Protein AF-A0A517QYK1-F1 (afdb_monomer_lite)

Secondary structure (DSSP, 8-state):
--------------------------PPP------S------------SSS--TTSPPTT-SS-HHHHHHHHT--S-S-----HHHHHHHHHHHHHTT-HHHHHHHHHHHHHT---HHHHHHHHHHHHHHT-HHHHHHHHHHHHHHHHTT--TTHHHHHHH--SHHHHHHHHHHHHHT-

Foldseek 3Di:
DDDDDDDDDDDDDDDDDDDDDPPPPPDDPPPPDPPDPPPPPVPPDPPPPPDDQQQDQFPQQPDDPQVLCVQLVVHRDPTDGLALVSLQVSLVSCVVVLVLRNSLRSLVSSCVVHQALLSLLSNLLSCVSVPNNVSSLVSLLSNLVCVVVVRHPNVVVCCVVDPDPSSVVSVVSNVVSND

Sequence (179 aa):
MNVSTLSRSMLFAGFTFALCAASALAQPPAYEAPSQPLAADTSAEPSYTGGINPFTPPDGMATPIDSLLCRTGQGAVKCFVFSPRNCFDLAAACYRRGLYQDAIALLDRALQYGPNAGYFYLRGMAEMQIGECDAAGESAQGVAQSLRAGNIGGLDRIGERFNGPVAIQMRALIELSAK

Structure (mmCIF, N/CA/C/O backbone):
data_AF-A0A517QYK1-F1
#
_entry.id   AF-A0A517QYK1-F1
#
loop_
_atom_site.group_PDB
_atom_site.id
_atom_site.type_symbol
_atom_site.label_atom_id
_atom_site.label_alt_id
_atom_site.label_comp_id
_atom_site.label_asym_id
_atom_site.label_entity_id
_atom_site.label_seq_id
_atom_site.pdbx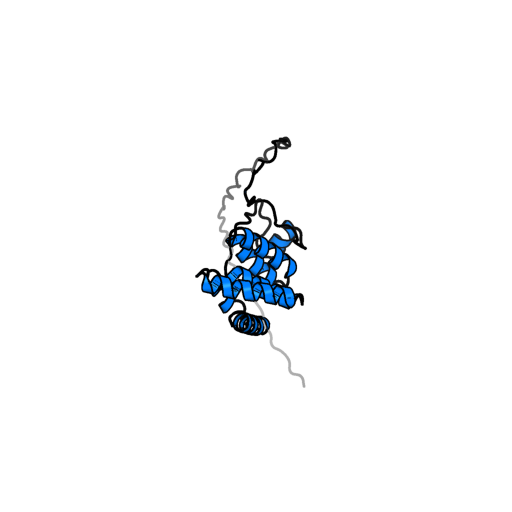_PDB_ins_code
_atom_site.Cartn_x
_atom_site.Cartn_y
_atom_site.Cartn_z
_atom_site.occupancy
_atom_site.B_iso_or_equiv
_atom_site.auth_seq_id
_atom_site.auth_comp_id
_atom_site.auth_asym_id
_atom_site.auth_atom_id
_atom_site.pdbx_PDB_model_num
ATOM 1 N N . MET A 1 1 ? -44.309 1.652 -59.532 1.00 43.00 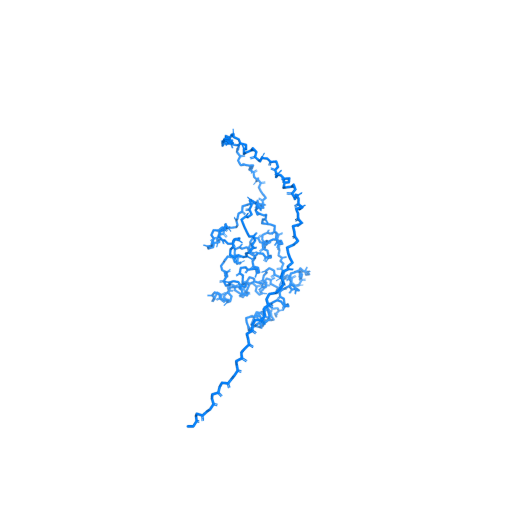1 MET A N 1
ATOM 2 C CA . MET A 1 1 ? -44.129 3.044 -60.004 1.00 43.00 1 MET A CA 1
ATOM 3 C C . MET A 1 1 ? -42.822 3.529 -59.379 1.00 43.00 1 MET A C 1
ATOM 5 O O . MET A 1 1 ? -42.835 3.814 -58.197 1.00 43.00 1 MET A O 1
ATOM 9 N N . ASN A 1 2 ? -41.623 3.342 -59.944 1.00 41.91 2 ASN A N 1
ATOM 10 C CA . ASN A 1 2 ? -41.081 3.743 -61.254 1.00 41.91 2 ASN A CA 1
ATOM 11 C C . ASN A 1 2 ? -41.315 5.223 -61.572 1.00 41.91 2 ASN A C 1
ATOM 13 O O . ASN A 1 2 ? -42.446 5.518 -61.934 1.00 41.91 2 ASN A O 1
ATOM 17 N N . VAL A 1 3 ? -40.278 6.069 -61.401 1.00 49.62 3 VAL A N 1
ATOM 18 C CA . VAL A 1 3 ? -39.617 6.997 -62.372 1.00 49.62 3 VAL A CA 1
ATOM 19 C C . VAL A 1 3 ? -38.316 7.486 -61.669 1.00 49.62 3 VAL A C 1
ATOM 21 O O . VAL A 1 3 ? -38.410 8.125 -60.630 1.00 49.62 3 VAL A O 1
ATOM 24 N N . SER A 1 4 ? -37.102 6.969 -61.889 1.00 48.69 4 SER A N 1
ATOM 25 C CA . SER A 1 4 ? -36.133 7.139 -62.991 1.00 48.69 4 SER A CA 1
ATOM 26 C C . SER A 1 4 ? -35.537 8.554 -63.19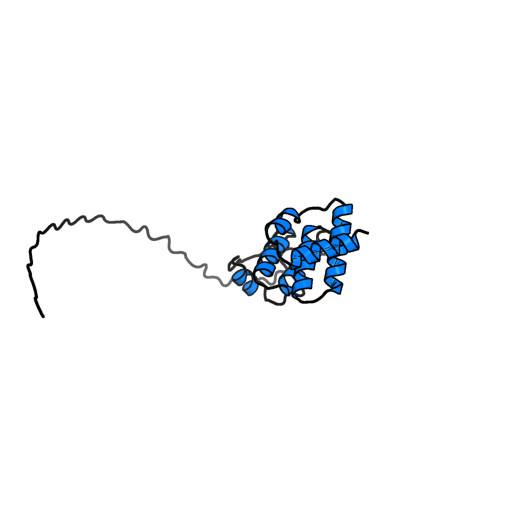4 1.00 48.69 4 SER A C 1
ATOM 28 O O . SER A 1 4 ? -36.225 9.465 -63.636 1.00 48.69 4 SER A O 1
ATOM 30 N N . THR A 1 5 ? -34.205 8.626 -62.998 1.00 54.34 5 THR A N 1
ATOM 31 C CA . THR A 1 5 ? -33.162 9.234 -63.871 1.00 54.34 5 THR A CA 1
ATOM 32 C C . THR A 1 5 ? -33.133 10.738 -64.178 1.00 54.34 5 THR A C 1
ATOM 34 O O . THR A 1 5 ? -34.040 11.242 -64.819 1.00 54.34 5 THR A O 1
ATOM 37 N N . LEU A 1 6 ? -31.977 11.378 -63.926 1.00 47.16 6 LEU A N 1
ATOM 38 C CA . LEU A 1 6 ? -31.127 12.119 -64.894 1.00 47.16 6 LEU A CA 1
ATOM 39 C C . LEU A 1 6 ? -29.856 12.593 -64.133 1.00 47.16 6 LEU A C 1
ATOM 41 O O . LEU A 1 6 ? -29.995 13.182 -63.072 1.00 47.16 6 LEU A O 1
ATOM 45 N N . SER A 1 7 ? -28.606 12.227 -64.443 1.00 41.28 7 SER A N 1
ATOM 46 C CA . SER A 1 7 ? -27.811 12.230 -65.689 1.00 41.28 7 SER A CA 1
ATOM 47 C C . SER A 1 7 ? -26.968 13.507 -65.881 1.00 41.28 7 SER A C 1
ATOM 49 O O . SER A 1 7 ? -27.488 14.614 -65.797 1.00 41.28 7 SER A O 1
ATOM 51 N N . ARG A 1 8 ? -25.701 13.261 -66.263 1.00 51.62 8 ARG A N 1
ATOM 52 C CA . ARG A 1 8 ? -24.629 14.116 -66.827 1.00 51.62 8 ARG A CA 1
ATOM 53 C C . ARG A 1 8 ? -23.619 14.730 -65.848 1.00 51.62 8 ARG A C 1
ATOM 55 O O . ARG A 1 8 ? -23.991 15.538 -65.017 1.00 51.62 8 ARG A O 1
ATOM 62 N N . SER A 1 9 ? -22.343 14.323 -65.802 1.00 44.53 9 SER A N 1
ATOM 63 C CA . SER A 1 9 ? -21.293 14.065 -66.825 1.00 44.53 9 SER A CA 1
ATOM 64 C C . SER A 1 9 ? -20.411 15.287 -67.099 1.00 44.53 9 SER A C 1
ATOM 66 O O . SER A 1 9 ? -20.891 16.241 -67.695 1.00 44.53 9 SER A O 1
ATOM 68 N N . MET A 1 10 ? -19.107 15.097 -66.827 1.00 45.38 10 MET A N 1
ATOM 69 C CA . MET A 1 10 ? -17.939 15.683 -67.518 1.00 45.38 10 MET A CA 1
ATOM 70 C C . MET A 1 10 ? -17.699 17.197 -67.283 1.00 45.38 10 MET A C 1
ATOM 72 O O . MET A 1 10 ? -18.638 17.951 -67.112 1.00 45.38 10 MET A O 1
ATOM 76 N N . LEU A 1 11 ? -16.486 17.757 -67.240 1.00 45.44 11 LEU A N 1
ATOM 77 C CA . LEU A 1 11 ? -15.220 17.408 -67.886 1.00 45.44 11 LEU A CA 1
ATOM 78 C C . LEU A 1 11 ? -14.053 18.175 -67.210 1.00 45.44 11 LEU A C 1
ATOM 80 O O . LEU A 1 11 ? -14.250 19.171 -66.522 1.00 45.44 11 LEU A O 1
ATOM 84 N N . PHE A 1 12 ? -12.850 17.665 -67.457 1.00 47.72 12 PHE A N 1
ATOM 85 C CA . PHE A 1 12 ? -11.512 18.067 -67.015 1.00 47.72 12 PHE A CA 1
ATOM 86 C C . PHE A 1 12 ? -11.098 19.539 -67.224 1.00 47.72 12 PHE A C 1
ATOM 88 O O . PHE A 1 12 ? -11.298 20.097 -68.297 1.00 47.72 12 PHE A O 1
ATOM 95 N N . ALA A 1 13 ? -10.302 20.052 -66.280 1.00 45.22 13 ALA A N 1
ATOM 96 C CA . ALA A 1 13 ? -9.088 20.850 -66.513 1.00 45.22 13 ALA A CA 1
ATOM 97 C C . ALA A 1 13 ? -8.210 20.661 -65.255 1.00 45.22 13 ALA A C 1
ATOM 99 O O . ALA A 1 13 ? -8.650 20.946 -64.151 1.00 45.22 13 ALA A O 1
ATOM 100 N N . GLY A 1 14 ? -7.042 20.022 -65.286 1.00 51.06 14 GLY A N 1
ATOM 101 C CA . GLY A 1 14 ? -5.925 20.364 -66.151 1.00 51.06 14 GLY A CA 1
ATOM 102 C C . GLY A 1 14 ? -5.087 21.442 -65.467 1.00 51.06 14 GLY A C 1
ATOM 103 O O . GLY A 1 14 ? -5.110 22.579 -65.911 1.00 51.06 14 GLY A O 1
ATOM 104 N N . PHE A 1 15 ? -4.382 21.109 -64.380 1.00 45.50 15 PHE A N 1
ATOM 105 C CA . PHE A 1 15 ? -3.311 21.964 -63.862 1.00 45.50 15 PHE A CA 1
ATOM 106 C C . PHE A 1 15 ? -2.192 21.109 -63.259 1.00 45.50 15 PHE A C 1
ATOM 108 O O . PHE A 1 15 ? -2.172 20.757 -62.083 1.00 45.50 15 PHE A O 1
ATOM 115 N N . THR A 1 16 ? -1.265 20.728 -64.131 1.00 51.19 16 THR A N 1
ATOM 116 C CA . THR A 1 16 ? 0.062 20.235 -63.780 1.00 51.19 16 THR A CA 1
ATOM 117 C C . THR A 1 16 ? 0.876 21.393 -63.211 1.00 51.19 16 THR A C 1
ATOM 119 O O . THR A 1 16 ? 1.284 22.279 -63.960 1.00 51.19 16 THR A O 1
ATOM 122 N N . PHE A 1 17 ? 1.143 21.375 -61.906 1.00 45.97 17 PHE A N 1
ATOM 123 C CA . PHE A 1 17 ? 2.221 22.162 -61.315 1.00 45.97 17 PHE A CA 1
ATOM 124 C C . PHE A 1 17 ? 3.266 21.202 -60.757 1.00 45.97 17 PHE A C 1
ATOM 126 O O . PHE A 1 17 ? 3.110 20.608 -59.692 1.00 45.97 17 PHE A O 1
ATOM 133 N N . ALA A 1 18 ? 4.326 21.025 -61.539 1.00 52.50 18 ALA A N 1
ATOM 134 C CA . ALA A 1 18 ? 5.580 20.490 -61.060 1.00 52.50 18 ALA A CA 1
ATOM 135 C C . ALA A 1 18 ? 6.186 21.525 -60.104 1.00 52.50 18 ALA A C 1
ATOM 137 O O . ALA A 1 18 ? 6.665 22.568 -60.543 1.00 52.50 18 ALA A O 1
ATOM 138 N N . LEU A 1 19 ? 6.167 21.237 -58.804 1.00 49.06 19 LEU A N 1
ATOM 139 C CA . LEU A 1 19 ? 7.040 21.907 -57.850 1.00 49.06 19 LEU A CA 1
ATOM 140 C C . LEU A 1 19 ? 7.981 20.864 -57.258 1.00 49.06 19 LEU A C 1
ATOM 142 O O . LEU A 1 19 ? 7.674 20.145 -56.311 1.00 49.06 19 LEU A O 1
ATOM 146 N N . CYS A 1 20 ? 9.131 20.769 -57.914 1.00 44.78 20 CYS A N 1
ATOM 147 C CA . CYS A 1 20 ? 10.311 20.082 -57.441 1.00 44.78 20 CYS A CA 1
ATOM 148 C C . CYS A 1 20 ? 10.884 20.909 -56.280 1.00 44.78 20 CYS A C 1
ATOM 150 O O . CYS A 1 20 ? 11.518 21.938 -56.502 1.00 44.78 20 CYS A O 1
ATOM 152 N N . ALA A 1 21 ? 10.618 20.491 -55.045 1.00 44.38 21 ALA A N 1
ATOM 153 C CA . ALA A 1 21 ? 11.339 20.962 -53.871 1.00 44.38 21 ALA A CA 1
ATOM 154 C C . ALA A 1 21 ? 12.097 19.765 -53.300 1.00 44.38 21 ALA A C 1
ATOM 156 O O . ALA A 1 21 ? 11.527 18.883 -52.660 1.00 44.38 21 ALA A O 1
ATOM 157 N N . ALA A 1 22 ? 13.391 19.721 -53.609 1.00 48.41 22 ALA A N 1
ATOM 158 C CA . ALA A 1 22 ? 14.343 18.787 -53.042 1.00 48.41 22 ALA A CA 1
ATOM 159 C C . ALA A 1 22 ? 14.445 19.032 -51.529 1.00 48.41 22 ALA A C 1
ATOM 161 O O . ALA A 1 22 ? 15.227 19.859 -51.065 1.00 48.41 22 ALA A O 1
ATOM 162 N N . SER A 1 23 ? 13.640 18.315 -50.747 1.00 47.97 23 SER A N 1
ATOM 163 C CA . SER A 1 23 ? 13.901 18.144 -49.324 1.00 47.97 23 SER A CA 1
ATOM 164 C C . SER A 1 23 ? 15.115 17.235 -49.193 1.00 47.97 23 SER A C 1
ATOM 166 O O . SER A 1 23 ? 15.016 16.014 -49.302 1.00 47.97 23 SER A O 1
ATOM 168 N N . ALA A 1 24 ? 16.278 17.855 -49.004 1.00 46.84 24 ALA A N 1
ATOM 169 C CA . ALA A 1 24 ? 17.467 17.187 -48.513 1.00 46.84 24 ALA A CA 1
ATOM 170 C C . ALA A 1 24 ? 17.118 16.528 -47.170 1.00 46.84 24 ALA A C 1
ATOM 172 O O . ALA A 1 24 ? 17.082 17.180 -46.127 1.00 46.84 24 ALA A O 1
ATOM 173 N N . LEU A 1 25 ? 16.802 15.233 -47.215 1.00 43.00 25 LEU A N 1
ATOM 174 C CA . LEU A 1 25 ? 16.818 14.364 -46.052 1.00 43.00 25 LEU A CA 1
ATOM 175 C C . LEU A 1 25 ? 18.258 14.368 -45.544 1.00 43.00 25 LEU A C 1
ATOM 177 O O . LEU A 1 25 ? 19.110 13.642 -46.053 1.00 43.00 25 LEU A O 1
ATOM 181 N N . ALA A 1 26 ? 18.533 15.236 -44.572 1.00 49.75 26 ALA A N 1
ATOM 182 C CA . ALA A 1 26 ? 19.685 15.087 -43.710 1.00 49.75 26 ALA A CA 1
ATOM 183 C C . ALA A 1 26 ? 19.547 13.705 -43.067 1.00 49.75 26 ALA A C 1
ATOM 185 O O . ALA A 1 26 ? 18.709 13.492 -42.189 1.00 49.75 26 ALA A O 1
ATOM 186 N N . GLN A 1 27 ? 20.299 12.742 -43.596 1.00 54.94 27 GLN A N 1
ATOM 187 C CA . GLN A 1 27 ? 20.433 11.434 -42.985 1.00 54.94 27 GLN A CA 1
ATOM 188 C C . GLN A 1 27 ? 20.896 11.673 -41.542 1.00 54.94 27 GLN A C 1
ATOM 190 O O . GLN A 1 27 ? 21.871 12.408 -41.346 1.00 54.94 27 GLN A O 1
ATOM 195 N N . PRO A 1 28 ? 20.210 11.124 -40.523 1.00 61.28 28 PRO A N 1
ATOM 196 C CA . PRO A 1 28 ? 20.775 11.130 -39.185 1.00 61.28 28 PRO A CA 1
ATOM 197 C C . PRO A 1 28 ? 22.143 10.436 -39.265 1.00 61.28 28 PRO A C 1
ATOM 199 O O . PRO A 1 28 ? 22.283 9.482 -40.041 1.00 61.28 28 PRO A O 1
ATOM 202 N N . PRO A 1 29 ? 23.162 10.916 -38.529 1.00 56.31 29 PRO A N 1
ATOM 203 C CA . PRO A 1 29 ? 24.469 10.280 -38.545 1.00 56.31 29 PRO A CA 1
ATOM 204 C C . PRO A 1 29 ? 24.283 8.794 -38.252 1.00 56.31 29 PRO A C 1
ATOM 206 O O . PRO A 1 29 ? 23.536 8.429 -37.339 1.00 56.31 29 PRO A O 1
ATOM 209 N N . ALA A 1 30 ? 24.913 7.951 -39.071 1.00 46.16 30 ALA A N 1
ATOM 210 C CA . ALA A 1 30 ? 24.939 6.517 -38.860 1.00 46.16 30 ALA A CA 1
ATOM 211 C C . ALA A 1 30 ? 25.368 6.266 -37.410 1.00 46.16 30 ALA A C 1
ATOM 213 O O . ALA A 1 30 ? 26.488 6.593 -37.022 1.00 46.16 30 ALA A O 1
ATOM 214 N N . TYR A 1 31 ? 24.447 5.757 -36.593 1.00 55.72 31 TYR A N 1
ATOM 215 C CA . TYR A 1 31 ? 24.779 5.289 -35.261 1.00 55.72 31 TYR A CA 1
ATOM 216 C C . TYR A 1 31 ? 25.638 4.041 -35.454 1.00 55.72 31 TYR A C 1
ATOM 218 O O . TYR A 1 31 ? 25.121 2.953 -35.712 1.00 55.72 31 TYR A O 1
ATOM 226 N N . GLU A 1 32 ? 26.957 4.219 -35.407 1.00 46.75 32 GLU A N 1
ATOM 227 C CA . GLU A 1 32 ? 27.894 3.126 -35.192 1.00 46.75 32 GLU A CA 1
ATOM 228 C C . GLU A 1 32 ? 27.513 2.492 -33.856 1.00 46.75 32 GLU A C 1
ATOM 230 O O . GLU A 1 32 ? 27.735 3.053 -32.781 1.00 46.75 32 GLU A O 1
ATOM 235 N N . ALA A 1 33 ? 26.850 1.338 -33.932 1.00 58.12 33 ALA A N 1
ATOM 236 C CA . ALA A 1 33 ? 26.634 0.501 -32.771 1.00 58.12 33 ALA A CA 1
ATOM 237 C C . ALA A 1 33 ? 28.014 0.228 -32.155 1.00 58.12 33 ALA A C 1
ATOM 239 O O . ALA A 1 33 ? 28.894 -0.233 -32.886 1.00 58.12 33 ALA A O 1
ATOM 240 N N . PRO A 1 34 ? 28.240 0.506 -30.858 1.00 51.25 34 PRO A N 1
ATOM 241 C CA . PRO A 1 34 ? 29.507 0.179 -30.228 1.00 51.25 34 PRO A CA 1
ATOM 242 C C . PRO A 1 34 ? 29.713 -1.333 -30.330 1.00 51.25 34 PRO A C 1
ATOM 244 O O . PRO A 1 34 ? 29.086 -2.127 -29.630 1.00 51.25 34 PRO A O 1
ATOM 247 N N . SER A 1 35 ? 30.577 -1.732 -31.257 1.00 59.50 35 SER A N 1
ATOM 248 C CA . SER A 1 35 ? 30.985 -3.105 -31.491 1.00 59.50 35 SER A CA 1
ATOM 249 C C . SER A 1 35 ? 32.006 -3.498 -30.436 1.00 59.50 35 SER A C 1
ATOM 251 O O . SER A 1 35 ? 33.182 -3.663 -30.743 1.00 59.50 35 SER A O 1
ATOM 253 N N . GLN A 1 36 ? 31.555 -3.623 -29.190 1.00 55.59 36 GLN A N 1
ATOM 254 C CA . GLN A 1 36 ? 32.216 -4.424 -28.168 1.00 55.59 36 GLN A CA 1
ATOM 255 C C . GLN A 1 36 ? 31.138 -5.060 -27.284 1.00 55.59 36 GLN A C 1
ATOM 257 O O . GLN A 1 36 ? 30.304 -4.330 -26.742 1.00 55.59 36 GLN A O 1
ATOM 262 N N . PRO A 1 37 ? 31.120 -6.395 -27.099 1.00 48.41 37 PRO A N 1
ATOM 263 C CA . PRO A 1 37 ? 30.471 -6.942 -25.922 1.00 48.41 37 PRO A CA 1
ATOM 264 C C . PRO A 1 37 ? 31.209 -6.330 -24.734 1.00 48.41 37 PRO A C 1
ATOM 266 O O . PRO A 1 37 ? 32.403 -6.578 -24.557 1.00 48.41 37 PRO A O 1
ATOM 269 N N . LEU A 1 38 ? 30.527 -5.462 -23.981 1.00 47.50 38 LEU A N 1
ATOM 270 C CA . LEU A 1 38 ? 31.038 -4.976 -22.710 1.00 47.50 38 LEU A CA 1
ATOM 271 C C . LEU A 1 38 ? 31.346 -6.239 -21.912 1.00 47.50 38 LEU A C 1
ATOM 273 O O . LEU A 1 38 ? 30.430 -7.008 -21.607 1.00 47.50 38 LEU A O 1
ATOM 277 N N . ALA A 1 39 ? 32.636 -6.508 -21.703 1.00 45.16 39 ALA A N 1
ATOM 278 C CA . ALA A 1 39 ? 33.075 -7.590 -20.848 1.00 45.16 39 ALA A CA 1
ATOM 279 C C . ALA A 1 39 ? 32.224 -7.498 -19.583 1.00 45.16 39 ALA A C 1
ATOM 281 O O . ALA A 1 39 ? 32.068 -6.402 -19.040 1.00 45.16 39 ALA A O 1
ATOM 282 N N . ALA A 1 40 ? 31.590 -8.610 -19.207 1.00 49.81 40 ALA A N 1
ATOM 283 C CA . ALA A 1 40 ? 30.862 -8.725 -17.959 1.00 49.81 40 ALA A CA 1
ATOM 284 C C . ALA A 1 40 ? 31.887 -8.523 -16.845 1.00 49.81 40 ALA A C 1
ATOM 286 O O . ALA A 1 40 ? 32.494 -9.475 -16.354 1.00 49.81 40 ALA A O 1
ATOM 287 N N . ASP A 1 41 ? 32.155 -7.257 -16.545 1.00 38.84 41 ASP A N 1
ATOM 288 C CA . ASP A 1 41 ? 33.041 -6.854 -15.489 1.00 38.84 41 ASP A CA 1
ATOM 289 C C . ASP A 1 41 ? 32.335 -7.340 -14.240 1.00 38.84 41 ASP A C 1
ATOM 291 O O . ASP A 1 41 ? 31.294 -6.816 -13.834 1.00 38.84 41 ASP A O 1
ATOM 295 N N . THR A 1 42 ? 32.862 -8.434 -13.698 1.00 54.94 42 THR A N 1
ATOM 296 C CA . THR A 1 42 ? 32.436 -9.068 -12.453 1.00 54.94 42 THR A CA 1
ATOM 297 C C . THR A 1 42 ? 32.894 -8.170 -11.300 1.00 54.94 42 THR A C 1
ATOM 299 O O . THR A 1 42 ? 33.554 -8.594 -10.356 1.00 54.94 42 THR A O 1
ATOM 302 N N . SER A 1 43 ? 32.611 -6.876 -11.439 1.00 45.88 43 SER A N 1
ATOM 303 C CA . SER A 1 43 ? 32.795 -5.853 -10.441 1.00 45.88 43 SER A CA 1
ATOM 304 C C . SER A 1 43 ? 31.774 -6.166 -9.366 1.00 45.88 43 SER A C 1
ATOM 306 O O . SER A 1 43 ? 30.567 -6.165 -9.603 1.00 45.88 43 SER A O 1
ATOM 308 N N . ALA A 1 44 ? 32.295 -6.585 -8.217 1.00 51.53 44 ALA A N 1
ATOM 309 C CA . ALA A 1 44 ? 31.520 -6.878 -7.031 1.00 51.53 44 ALA A CA 1
ATOM 310 C C . ALA A 1 44 ? 30.429 -5.814 -6.859 1.00 51.53 44 ALA A C 1
ATOM 312 O O . ALA A 1 44 ? 30.743 -4.624 -6.776 1.00 51.53 44 ALA A O 1
ATOM 313 N N . GLU A 1 45 ? 29.169 -6.261 -6.838 1.00 48.44 45 GLU A N 1
ATOM 314 C CA . GLU A 1 45 ? 28.022 -5.444 -6.443 1.00 48.44 45 GLU A CA 1
ATOM 315 C C . GLU A 1 45 ? 28.448 -4.600 -5.233 1.00 48.44 45 GLU A C 1
ATOM 317 O O . GLU A 1 45 ? 28.942 -5.176 -4.253 1.00 48.44 45 GLU A O 1
ATOM 322 N N . PRO A 1 46 ? 28.343 -3.258 -5.283 1.00 46.97 46 PRO A N 1
ATOM 323 C CA . PRO A 1 46 ? 28.721 -2.428 -4.153 1.00 46.97 46 PRO A CA 1
ATOM 324 C C . PRO A 1 46 ? 27.924 -2.908 -2.943 1.00 46.97 46 PRO A C 1
ATOM 326 O O . PRO A 1 46 ? 26.697 -2.808 -2.905 1.00 46.97 46 PRO A O 1
ATOM 329 N N . SER A 1 47 ? 28.619 -3.487 -1.964 1.00 46.56 47 SER A N 1
ATOM 330 C CA . SER A 1 47 ? 27.982 -3.998 -0.761 1.00 46.56 47 SER A CA 1
ATOM 331 C C . SER A 1 47 ? 27.465 -2.804 0.036 1.00 46.56 47 SER A C 1
ATOM 333 O O . SER A 1 47 ? 28.217 -2.155 0.763 1.00 46.56 47 SER A O 1
ATOM 335 N N . TYR A 1 48 ? 26.182 -2.487 -0.126 1.00 51.94 48 TYR A N 1
ATOM 336 C CA . TYR A 1 48 ? 25.479 -1.521 0.707 1.00 51.94 48 TYR A CA 1
ATOM 337 C C . TYR A 1 48 ? 25.359 -2.107 2.116 1.00 51.94 48 TYR A C 1
ATOM 339 O O . TYR A 1 48 ? 24.400 -2.796 2.456 1.00 51.94 48 TYR A O 1
ATOM 347 N N . THR A 1 49 ? 26.368 -1.871 2.948 1.00 41.62 49 THR A N 1
ATOM 348 C CA . THR A 1 49 ? 26.368 -2.269 4.353 1.00 41.62 49 THR A CA 1
ATOM 349 C C . THR A 1 49 ? 25.441 -1.341 5.141 1.00 41.62 49 THR A C 1
ATOM 351 O O . THR A 1 49 ? 25.823 -0.265 5.586 1.00 41.62 49 THR A O 1
ATOM 354 N N . GLY A 1 50 ? 24.182 -1.765 5.290 1.00 58.12 50 GLY A N 1
ATOM 355 C CA . GLY A 1 50 ? 23.230 -1.211 6.263 1.00 58.12 50 GLY A CA 1
ATOM 356 C C . GLY A 1 50 ? 22.189 -0.219 5.734 1.00 58.12 50 GLY A C 1
ATOM 357 O O . GLY A 1 50 ? 21.440 0.334 6.533 1.00 58.12 50 GLY A O 1
ATOM 358 N N . GLY A 1 51 ? 22.111 0.005 4.418 1.00 73.38 51 GLY A N 1
ATOM 359 C CA . GLY A 1 51 ? 21.152 0.925 3.796 1.00 73.38 51 GLY A CA 1
ATOM 360 C C . GLY A 1 51 ? 20.179 0.233 2.842 1.00 73.38 51 GLY A C 1
ATOM 361 O O . GLY A 1 51 ? 20.527 -0.730 2.163 1.00 73.38 51 GLY A O 1
ATOM 362 N N . ILE A 1 52 ? 18.959 0.762 2.758 1.00 82.38 52 ILE A N 1
ATOM 363 C CA . ILE A 1 52 ? 17.960 0.371 1.766 1.00 82.38 52 ILE A CA 1
ATOM 364 C C . ILE A 1 52 ? 18.510 0.638 0.348 1.00 82.38 52 ILE A C 1
ATOM 366 O O . ILE A 1 52 ? 18.642 1.800 -0.038 1.00 82.38 52 ILE A O 1
ATOM 370 N N . ASN A 1 53 ? 18.813 -0.406 -0.438 1.00 88.31 53 ASN A N 1
ATOM 371 C CA . ASN A 1 53 ? 19.283 -0.231 -1.820 1.00 88.31 53 ASN A CA 1
ATOM 372 C C . ASN A 1 53 ? 18.132 0.290 -2.714 1.00 88.31 53 ASN A C 1
ATOM 374 O O . ASN A 1 53 ? 17.116 -0.389 -2.881 1.00 88.31 53 ASN A O 1
ATOM 378 N N . PRO A 1 54 ? 18.248 1.491 -3.302 1.00 87.88 54 PRO A N 1
ATOM 379 C CA . PRO A 1 54 ? 17.156 2.094 -4.058 1.00 87.88 54 PRO A CA 1
ATOM 380 C C . PRO A 1 54 ? 16.968 1.481 -5.452 1.00 87.88 54 PRO A C 1
ATOM 382 O O . PRO A 1 54 ? 16.011 1.840 -6.125 1.00 87.88 54 PRO A O 1
ATOM 385 N N . PHE A 1 55 ? 17.844 0.588 -5.913 1.00 90.56 55 PHE A N 1
ATOM 386 C CA . PHE A 1 55 ? 17.736 -0.050 -7.231 1.00 90.56 55 PHE A CA 1
ATOM 387 C C . PHE A 1 55 ? 17.264 -1.502 -7.159 1.00 90.56 55 PHE A C 1
ATOM 389 O O . PHE A 1 55 ? 16.865 -2.067 -8.175 1.00 90.56 55 PHE A O 1
ATOM 396 N N . THR A 1 56 ? 17.268 -2.105 -5.968 1.00 90.12 56 THR A N 1
ATOM 397 C CA . THR A 1 56 ? 16.736 -3.454 -5.776 1.00 90.12 56 THR A CA 1
ATOM 398 C C . THR A 1 56 ? 15.215 -3.393 -5.683 1.00 90.12 56 THR A C 1
ATOM 400 O O . THR A 1 56 ? 14.702 -2.657 -4.826 1.00 90.12 56 THR A O 1
ATOM 403 N N . PRO A 1 57 ? 14.489 -4.159 -6.515 1.00 90.81 57 PRO A N 1
ATOM 404 C CA . PRO A 1 57 ? 13.050 -4.285 -6.381 1.00 90.81 57 PRO A CA 1
ATOM 405 C C . PRO A 1 57 ? 12.669 -4.829 -5.003 1.00 90.81 57 PRO A C 1
ATOM 407 O O . PRO A 1 57 ? 13.441 -5.590 -4.418 1.00 90.81 57 PRO A O 1
ATOM 410 N N . PRO A 1 58 ? 11.512 -4.426 -4.461 1.00 91.19 58 PRO A N 1
ATOM 411 C CA . PRO A 1 58 ? 11.071 -4.928 -3.174 1.00 91.19 58 PRO A CA 1
ATOM 412 C C . PRO A 1 58 ? 10.687 -6.404 -3.249 1.00 91.19 58 PRO A C 1
ATOM 414 O O . PRO A 1 58 ? 10.184 -6.883 -4.269 1.00 91.19 58 PRO A O 1
ATOM 417 N N . ASP A 1 59 ? 10.902 -7.102 -2.140 1.00 89.25 59 ASP A N 1
ATOM 418 C CA . ASP A 1 59 ? 10.481 -8.488 -1.979 1.00 89.25 59 ASP A CA 1
ATOM 419 C C . ASP A 1 59 ? 8.948 -8.597 -1.956 1.00 89.25 59 ASP A C 1
ATOM 421 O O . ASP A 1 59 ? 8.238 -7.633 -1.667 1.00 89.25 59 ASP A O 1
ATOM 425 N N . GLY A 1 60 ? 8.421 -9.786 -2.259 1.00 89.31 60 GLY A N 1
ATOM 426 C CA . GLY A 1 60 ? 6.980 -10.059 -2.180 1.00 89.31 60 GLY A CA 1
ATOM 427 C C . GLY A 1 60 ? 6.143 -9.520 -3.346 1.00 89.31 60 GLY A C 1
ATOM 428 O O . GLY A 1 60 ? 4.921 -9.647 -3.317 1.00 89.31 60 GLY A O 1
ATOM 429 N N . MET A 1 61 ? 6.763 -8.957 -4.388 1.00 92.19 61 MET A N 1
ATOM 430 C CA . MET A 1 61 ? 6.049 -8.645 -5.630 1.00 92.19 61 MET A CA 1
ATOM 431 C C . MET A 1 61 ? 5.577 -9.926 -6.329 1.00 92.19 61 MET A C 1
ATOM 433 O O . MET A 1 61 ? 6.330 -10.889 -6.474 1.00 92.19 61 MET A O 1
ATOM 437 N N . ALA A 1 62 ? 4.335 -9.910 -6.808 1.00 93.81 62 ALA A N 1
ATOM 438 C CA . ALA A 1 62 ? 3.735 -10.996 -7.575 1.00 93.81 62 ALA A CA 1
ATOM 439 C C . ALA A 1 62 ? 4.156 -10.945 -9.053 1.00 93.81 62 ALA A C 1
ATOM 441 O O . ALA A 1 62 ? 4.308 -11.982 -9.701 1.00 93.81 62 ALA A O 1
ATOM 4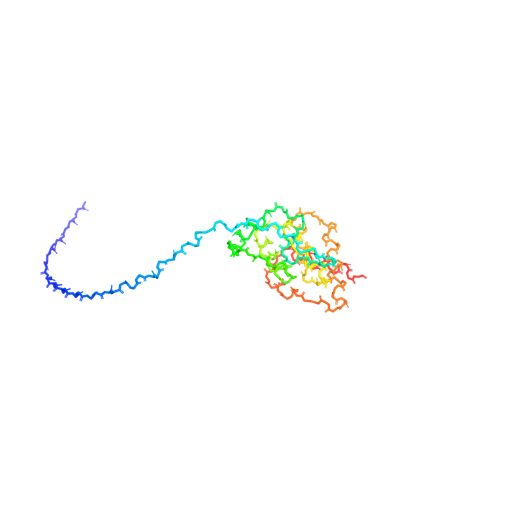42 N N . THR A 1 63 ? 4.352 -9.740 -9.594 1.00 92.81 63 THR A N 1
ATOM 443 C CA . THR A 1 63 ? 4.768 -9.526 -10.984 1.00 92.81 63 THR A CA 1
ATOM 444 C C . THR A 1 63 ? 6.255 -9.143 -11.054 1.00 92.81 63 THR A C 1
ATOM 446 O O . THR A 1 63 ? 6.686 -8.255 -10.316 1.00 92.81 63 THR A O 1
ATOM 449 N N . PRO A 1 64 ? 7.048 -9.710 -11.987 1.00 92.56 64 PRO A N 1
ATOM 450 C CA . PRO A 1 64 ? 8.399 -9.222 -12.262 1.00 92.56 64 PRO A CA 1
ATOM 451 C C . PRO A 1 64 ? 8.400 -7.734 -12.627 1.00 92.56 64 PRO A C 1
ATOM 453 O O . PRO A 1 64 ? 7.522 -7.269 -13.364 1.00 92.56 64 PRO A O 1
ATOM 456 N N . ILE A 1 65 ? 9.409 -6.995 -12.156 1.00 91.06 65 ILE A N 1
ATOM 457 C CA . ILE A 1 65 ? 9.438 -5.531 -12.271 1.00 91.06 65 ILE A CA 1
ATOM 458 C C . ILE A 1 65 ? 9.298 -5.039 -13.717 1.00 91.06 65 ILE A C 1
ATOM 460 O O . ILE A 1 65 ? 8.503 -4.138 -13.974 1.00 91.06 65 ILE A O 1
ATOM 464 N N . ASP A 1 66 ? 9.973 -5.674 -14.675 1.00 90.12 66 ASP A N 1
ATOM 465 C CA . ASP A 1 66 ? 9.934 -5.264 -16.085 1.00 90.12 66 ASP A CA 1
ATOM 466 C C . ASP A 1 66 ? 8.511 -5.324 -16.652 1.00 90.12 66 ASP A C 1
ATOM 468 O O . ASP A 1 66 ? 8.038 -4.408 -17.332 1.00 90.12 66 ASP A O 1
ATOM 472 N N . SER A 1 67 ? 7.783 -6.389 -16.305 1.00 91.19 67 SER A N 1
ATOM 473 C CA . SER A 1 67 ? 6.390 -6.576 -16.709 1.00 91.19 67 SER A CA 1
ATOM 474 C C . SER A 1 67 ? 5.473 -5.573 -16.013 1.00 91.19 67 SER A C 1
ATOM 476 O O . SER A 1 67 ? 4.568 -5.017 -16.639 1.00 91.19 67 SER A O 1
ATOM 478 N N . LEU A 1 68 ? 5.711 -5.302 -14.731 1.00 92.31 68 LEU A N 1
ATOM 479 C C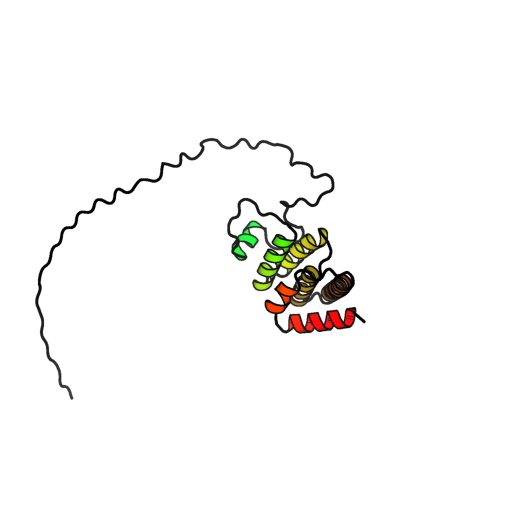A . LEU A 1 68 ? 4.940 -4.337 -13.954 1.00 92.31 68 LEU A CA 1
ATOM 480 C C . LEU A 1 68 ? 5.094 -2.913 -14.513 1.00 92.31 68 LEU A C 1
ATOM 482 O O . LEU A 1 68 ? 4.091 -2.220 -14.717 1.00 92.31 68 LEU A O 1
ATOM 486 N N . LEU A 1 69 ? 6.318 -2.483 -14.826 1.00 92.12 69 LEU A N 1
ATOM 487 C CA . LEU A 1 69 ? 6.590 -1.160 -15.402 1.00 92.12 69 LEU A CA 1
ATOM 488 C C . LEU A 1 69 ? 5.940 -0.996 -16.783 1.00 92.12 69 LEU A C 1
ATOM 490 O O . LEU A 1 69 ? 5.330 0.039 -17.068 1.00 92.12 69 LEU A O 1
ATOM 494 N N . CYS A 1 70 ? 5.958 -2.046 -17.609 1.00 89.62 70 CYS A N 1
ATOM 495 C CA . CYS A 1 70 ? 5.229 -2.053 -18.877 1.00 89.62 70 CYS A CA 1
ATOM 496 C C . CYS A 1 70 ? 3.712 -1.896 -18.663 1.00 89.62 70 CYS A C 1
ATOM 498 O O . CYS A 1 70 ? 3.077 -1.044 -19.286 1.00 89.62 70 CYS A O 1
ATOM 500 N N . ARG A 1 71 ? 3.120 -2.669 -17.742 1.00 88.75 71 ARG A N 1
ATOM 501 C CA . ARG A 1 71 ? 1.666 -2.663 -17.473 1.00 88.75 71 ARG A CA 1
ATOM 502 C C . ARG A 1 71 ? 1.163 -1.357 -16.860 1.00 88.75 71 ARG A C 1
ATOM 504 O O . ARG A 1 71 ? 0.026 -0.951 -17.111 1.00 88.75 71 ARG A O 1
ATOM 511 N N . THR A 1 72 ? 1.992 -0.703 -16.054 1.00 89.50 72 THR A N 1
ATOM 512 C CA . THR A 1 72 ? 1.671 0.582 -15.411 1.00 89.50 72 THR A CA 1
ATOM 513 C C . THR A 1 72 ? 1.905 1.786 -16.327 1.00 89.50 72 THR A C 1
ATOM 515 O O . THR A 1 72 ? 1.471 2.887 -15.990 1.00 89.50 72 THR A O 1
ATOM 518 N N . GLY A 1 73 ? 2.497 1.580 -17.511 1.00 86.75 73 GLY A N 1
ATOM 519 C CA . GLY A 1 73 ? 2.744 2.622 -18.512 1.00 86.75 73 GLY A CA 1
ATOM 520 C C . GLY A 1 73 ? 4.031 3.420 -18.287 1.00 86.75 73 GLY A C 1
ATOM 521 O O . GLY A 1 73 ? 4.196 4.470 -18.898 1.00 86.75 73 GLY A O 1
ATOM 522 N N . GLN A 1 74 ? 4.932 2.938 -17.426 1.00 83.69 74 GLN A N 1
ATOM 523 C CA . GLN A 1 74 ? 6.259 3.530 -17.200 1.00 83.69 74 GLN A CA 1
ATOM 524 C C . GLN A 1 74 ? 7.238 3.199 -18.347 1.00 83.69 74 GLN A C 1
ATOM 526 O O . GLN A 1 74 ? 8.216 3.913 -18.548 1.00 83.69 74 GLN A O 1
ATOM 531 N N . GLY A 1 75 ? 6.947 2.157 -19.138 1.00 76.06 75 GLY A N 1
ATOM 532 C CA . GLY A 1 75 ? 7.762 1.724 -20.279 1.00 76.06 75 GLY A CA 1
ATOM 533 C C . GLY A 1 75 ? 8.965 0.863 -19.877 1.00 76.06 75 GLY A C 1
ATOM 534 O O . GLY A 1 75 ? 9.134 0.515 -18.710 1.00 76.06 75 GLY A O 1
ATOM 535 N N . ALA A 1 76 ? 9.796 0.500 -20.859 1.00 71.81 76 ALA A N 1
ATOM 536 C CA . ALA A 1 76 ? 11.046 -0.226 -20.632 1.00 71.81 76 ALA A CA 1
ATOM 537 C C . ALA A 1 76 ? 12.109 0.741 -20.091 1.00 71.81 76 ALA A C 1
ATOM 539 O O . ALA A 1 76 ? 12.893 1.325 -20.842 1.00 71.81 76 ALA A O 1
ATOM 540 N N . VAL A 1 77 ? 12.089 0.970 -18.780 1.00 74.44 77 VAL A N 1
ATOM 541 C CA . VAL A 1 77 ? 13.082 1.816 -18.121 1.00 74.44 77 VAL A CA 1
ATOM 542 C C . VAL A 1 77 ? 14.338 0.988 -17.866 1.00 74.44 77 VAL A C 1
ATOM 544 O O . VAL A 1 77 ? 14.269 -0.068 -17.248 1.00 74.44 77 VAL A O 1
ATOM 547 N N . LYS A 1 78 ? 15.501 1.472 -18.317 1.00 75.62 78 LYS A N 1
ATOM 548 C CA . LYS A 1 78 ? 16.789 0.786 -18.098 1.00 75.62 78 LYS A CA 1
ATOM 549 C C . LYS A 1 78 ? 17.168 0.708 -16.613 1.00 75.62 78 LYS A C 1
ATOM 551 O O . LYS A 1 78 ? 17.847 -0.224 -16.201 1.00 75.62 78 LYS A O 1
ATOM 556 N N . CYS A 1 79 ? 16.755 1.697 -15.824 1.00 79.25 79 CYS A N 1
ATOM 557 C CA . CYS A 1 79 ? 16.921 1.711 -14.377 1.00 79.25 79 CYS A CA 1
ATOM 558 C C . CYS A 1 79 ? 15.706 2.364 -13.712 1.00 79.25 79 CYS A C 1
ATOM 560 O O . CYS A 1 79 ? 15.313 3.476 -14.061 1.00 79.25 79 CYS A O 1
ATOM 562 N N . PHE A 1 80 ? 15.113 1.680 -12.739 1.00 87.88 80 PHE A N 1
ATOM 563 C CA . PHE A 1 80 ? 14.040 2.234 -11.922 1.00 87.88 80 PHE A CA 1
ATOM 564 C C . PHE A 1 80 ? 14.542 2.439 -10.495 1.00 87.88 80 PHE A C 1
ATOM 566 O O . PHE A 1 80 ? 15.168 1.554 -9.918 1.00 87.88 80 PHE A O 1
ATOM 573 N N . VAL A 1 81 ? 14.279 3.621 -9.936 1.00 92.00 81 VAL A N 1
ATOM 574 C CA . VAL A 1 81 ? 14.693 3.969 -8.573 1.00 92.00 81 VAL A CA 1
ATOM 575 C C . VAL A 1 81 ? 13.500 3.820 -7.638 1.00 92.00 81 VAL A C 1
ATOM 577 O O . VAL A 1 81 ? 12.545 4.595 -7.719 1.00 92.00 81 VAL A O 1
ATOM 580 N N . PHE A 1 82 ? 13.581 2.883 -6.704 1.00 92.88 82 PHE A N 1
ATOM 581 C CA . PHE A 1 82 ? 12.613 2.610 -5.642 1.00 92.88 82 PHE A CA 1
ATOM 582 C C . PHE A 1 82 ? 12.739 3.596 -4.474 1.00 92.88 82 PHE A C 1
ATOM 584 O O . PHE A 1 82 ? 12.906 3.213 -3.320 1.00 92.88 82 PHE A O 1
ATOM 591 N N . SER A 1 83 ? 12.659 4.893 -4.777 1.00 93.50 83 SER A N 1
ATOM 592 C CA . SER A 1 83 ? 12.505 5.932 -3.752 1.00 93.50 83 SER A CA 1
ATOM 593 C C . SER A 1 83 ? 11.100 5.862 -3.128 1.00 93.50 83 SER A C 1
ATOM 595 O O . SER A 1 83 ? 10.168 5.432 -3.809 1.00 93.50 83 SER A O 1
ATOM 597 N N . PRO A 1 84 ? 10.881 6.334 -1.886 1.00 92.94 84 PRO A N 1
ATOM 598 C CA . PRO A 1 84 ? 9.567 6.244 -1.237 1.00 92.94 84 PRO A CA 1
ATOM 599 C C . PRO A 1 84 ? 8.450 6.903 -2.060 1.00 92.94 84 PRO A C 1
ATOM 601 O O . PRO A 1 84 ? 7.348 6.369 -2.156 1.00 92.94 84 PRO A O 1
ATOM 604 N N . ARG A 1 85 ? 8.752 8.017 -2.741 1.00 91.88 85 ARG A N 1
ATOM 605 C CA . ARG A 1 85 ? 7.807 8.668 -3.658 1.00 91.88 85 ARG A CA 1
ATOM 606 C C . ARG A 1 85 ? 7.526 7.824 -4.902 1.00 91.88 85 ARG A C 1
ATOM 608 O O . ARG A 1 85 ? 6.364 7.668 -5.259 1.00 91.88 85 ARG A O 1
ATOM 615 N N . ASN A 1 86 ? 8.558 7.285 -5.549 1.00 93.62 86 ASN A N 1
ATOM 616 C CA . ASN A 1 86 ? 8.376 6.479 -6.758 1.00 93.62 86 ASN A CA 1
ATOM 617 C C . ASN A 1 86 ? 7.625 5.182 -6.451 1.00 93.62 86 ASN A C 1
ATOM 619 O O . ASN A 1 86 ? 6.730 4.808 -7.203 1.00 93.62 86 ASN A O 1
ATOM 623 N N . CYS A 1 87 ? 7.941 4.535 -5.327 1.00 94.88 87 CYS A N 1
ATOM 624 C CA . CYS A 1 87 ? 7.212 3.373 -4.831 1.00 94.88 87 CYS A CA 1
ATOM 625 C C . CYS A 1 87 ? 5.735 3.702 -4.610 1.00 94.88 87 CYS A C 1
ATOM 627 O O . CYS A 1 87 ? 4.874 2.954 -5.058 1.00 94.88 87 CYS A O 1
ATOM 629 N N . PHE A 1 88 ? 5.432 4.846 -3.993 1.00 94.81 88 PHE A N 1
ATOM 630 C CA . PHE A 1 88 ? 4.058 5.286 -3.776 1.00 94.81 88 PHE A CA 1
ATOM 631 C C . PHE A 1 88 ? 3.296 5.568 -5.080 1.00 94.81 88 PHE A C 1
ATOM 633 O O . PHE A 1 88 ? 2.172 5.098 -5.264 1.00 94.81 88 PHE A O 1
ATOM 640 N N . ASP A 1 89 ? 3.906 6.309 -6.007 1.00 93.50 89 ASP A N 1
ATOM 641 C CA . ASP A 1 89 ? 3.280 6.645 -7.288 1.00 93.50 89 ASP A CA 1
ATOM 642 C C . ASP A 1 89 ? 3.050 5.381 -8.143 1.00 93.50 89 ASP A C 1
ATOM 644 O O . ASP A 1 89 ? 1.994 5.235 -8.777 1.00 93.50 89 ASP A O 1
ATOM 648 N N . LEU A 1 90 ? 3.995 4.433 -8.107 1.00 94.88 90 LEU A N 1
ATOM 649 C CA . LEU A 1 90 ? 3.879 3.132 -8.763 1.00 94.88 90 LEU A CA 1
ATOM 650 C C . LEU A 1 90 ? 2.822 2.248 -8.090 1.00 94.88 90 LEU A C 1
ATOM 652 O O . LEU A 1 90 ? 1.985 1.682 -8.789 1.00 94.88 90 LEU A O 1
ATOM 656 N N . ALA A 1 91 ? 2.773 2.198 -6.757 1.00 95.94 91 ALA A N 1
ATOM 657 C CA . ALA A 1 91 ? 1.750 1.468 -6.011 1.00 95.94 91 ALA A CA 1
ATOM 658 C C . ALA A 1 91 ? 0.343 1.986 -6.330 1.00 95.94 91 ALA A C 1
ATOM 660 O O . ALA A 1 91 ? -0.574 1.203 -6.573 1.00 95.94 91 ALA A O 1
ATOM 661 N N . ALA A 1 92 ? 0.169 3.307 -6.429 1.00 94.88 92 ALA A N 1
ATOM 662 C CA . ALA A 1 92 ? -1.095 3.899 -6.853 1.00 94.88 92 ALA A CA 1
ATOM 663 C C . ALA A 1 92 ? -1.467 3.497 -8.290 1.00 94.88 92 ALA A C 1
ATOM 665 O O . ALA A 1 92 ? -2.650 3.326 -8.597 1.00 94.88 92 ALA A O 1
ATOM 666 N N . ALA A 1 93 ? -0.487 3.358 -9.189 1.00 94.50 93 ALA A N 1
ATOM 667 C CA . ALA A 1 93 ? -0.720 2.837 -10.534 1.00 94.50 93 ALA A CA 1
ATOM 668 C C . ALA A 1 93 ? -1.111 1.352 -10.517 1.00 94.50 93 ALA A C 1
ATOM 670 O O . ALA A 1 93 ? -2.076 0.985 -11.188 1.00 94.50 93 ALA A O 1
ATOM 671 N N . CYS A 1 94 ? -0.433 0.530 -9.713 1.00 95.75 94 CYS A N 1
ATOM 672 C CA . CYS A 1 94 ? -0.762 -0.877 -9.500 1.00 95.75 94 CYS A CA 1
ATOM 673 C C . CYS A 1 94 ? -2.188 -1.042 -8.958 1.00 95.75 94 CYS A C 1
ATOM 675 O O . CYS A 1 94 ? -2.981 -1.773 -9.551 1.00 95.75 94 CYS A O 1
ATOM 677 N N . TYR A 1 95 ? -2.567 -0.274 -7.933 1.00 95.62 95 TYR A N 1
ATOM 678 C CA . TYR A 1 95 ? -3.915 -0.286 -7.362 1.00 95.62 95 TYR A CA 1
ATOM 679 C C . TYR A 1 95 ? -4.993 0.012 -8.413 1.00 95.62 95 TYR A C 1
ATOM 681 O O . TYR A 1 95 ? -5.969 -0.726 -8.535 1.00 95.62 95 TYR A O 1
ATOM 689 N N . ARG A 1 96 ? -4.798 1.050 -9.245 1.00 93.00 96 ARG A N 1
ATOM 690 C CA . ARG A 1 96 ? -5.735 1.383 -10.341 1.00 93.00 96 ARG A CA 1
ATOM 691 C C . ARG A 1 96 ? -5.877 0.267 -11.376 1.00 93.00 96 ARG A C 1
ATOM 693 O O . ARG A 1 96 ? -6.889 0.207 -12.064 1.00 93.00 96 ARG A O 1
ATOM 700 N N . ARG A 1 97 ? -4.857 -0.578 -11.524 1.00 93.94 97 ARG A N 1
ATOM 701 C CA . ARG A 1 97 ? -4.835 -1.707 -12.462 1.00 93.94 97 ARG A CA 1
ATOM 702 C C . ARG A 1 97 ? -5.281 -3.027 -11.823 1.00 93.94 97 ARG A C 1
ATOM 704 O O . ARG A 1 97 ? -5.238 -4.045 -12.507 1.00 93.94 97 ARG A O 1
ATOM 711 N N . GLY A 1 98 ? -5.692 -3.020 -10.553 1.00 94.62 98 GLY A N 1
ATOM 712 C CA . GLY A 1 98 ? -6.078 -4.225 -9.813 1.00 94.62 98 GLY A CA 1
ATOM 713 C C . GLY A 1 98 ? -4.899 -5.081 -9.340 1.00 94.62 98 GLY A C 1
ATOM 714 O O . GLY A 1 98 ? -5.087 -6.222 -8.936 1.00 94.62 98 GLY A O 1
ATOM 715 N N . LEU A 1 99 ? -3.673 -4.554 -9.397 1.00 96.50 99 LEU A N 1
ATOM 716 C CA . LEU A 1 99 ? -2.453 -5.233 -8.951 1.00 96.50 99 LEU A CA 1
ATOM 717 C C . LEU A 1 99 ? -2.214 -4.961 -7.471 1.00 96.50 99 LEU A C 1
ATOM 719 O O . LEU A 1 99 ? -1.292 -4.243 -7.092 1.00 96.50 99 LEU A O 1
ATOM 723 N N . TYR A 1 100 ? -3.104 -5.487 -6.634 1.00 96.75 100 TYR A N 1
ATOM 724 C CA . TYR A 1 100 ? -3.135 -5.151 -5.213 1.00 96.75 100 TYR A CA 1
ATOM 725 C C . TYR A 1 100 ? -1.932 -5.710 -4.442 1.00 96.75 100 TYR A C 1
ATOM 727 O O . TYR A 1 100 ? -1.348 -4.981 -3.649 1.00 96.75 100 TYR A O 1
ATOM 735 N N . GLN A 1 101 ? -1.500 -6.945 -4.724 1.00 96.94 101 GLN A N 1
ATOM 736 C CA . GLN A 1 101 ? -0.323 -7.548 -4.075 1.00 96.94 101 GLN A CA 1
ATOM 737 C C . GLN A 1 101 ? 0.962 -6.766 -4.385 1.00 96.94 101 GLN A C 1
ATOM 739 O O . GLN A 1 101 ? 1.705 -6.400 -3.479 1.00 96.94 101 GLN A O 1
ATOM 744 N N . ASP A 1 102 ? 1.173 -6.418 -5.658 1.00 97.00 102 ASP A N 1
ATOM 745 C CA . ASP A 1 102 ? 2.312 -5.597 -6.076 1.00 97.00 102 ASP A CA 1
ATOM 746 C C . ASP A 1 102 ? 2.272 -4.195 -5.441 1.00 97.00 102 ASP A C 1
ATOM 748 O O . ASP A 1 102 ? 3.305 -3.644 -5.061 1.00 97.00 102 ASP A O 1
ATOM 752 N N . ALA A 1 103 ? 1.075 -3.606 -5.305 1.00 97.19 103 ALA A N 1
ATOM 753 C CA . ALA A 1 103 ? 0.906 -2.323 -4.630 1.00 97.19 103 ALA A CA 1
ATOM 754 C C . ALA A 1 103 ? 1.317 -2.398 -3.151 1.00 97.19 103 ALA A C 1
ATOM 756 O O . ALA A 1 103 ? 1.987 -1.485 -2.677 1.00 97.19 103 ALA A O 1
ATOM 757 N N . ILE A 1 104 ? 0.966 -3.478 -2.445 1.00 97.81 104 ILE A N 1
ATOM 758 C CA . ILE A 1 104 ? 1.343 -3.689 -1.040 1.00 97.81 104 ILE A CA 1
ATOM 759 C C . ILE A 1 104 ? 2.863 -3.803 -0.902 1.00 97.81 104 ILE A C 1
ATOM 761 O O . ILE A 1 104 ? 3.439 -3.042 -0.132 1.00 97.81 104 ILE A O 1
ATOM 765 N N . ALA A 1 105 ? 3.529 -4.633 -1.712 1.00 97.00 105 ALA A N 1
ATOM 766 C CA . ALA A 1 105 ? 4.989 -4.784 -1.667 1.00 97.00 105 ALA A CA 1
ATOM 767 C C . ALA A 1 105 ? 5.734 -3.449 -1.887 1.00 97.00 105 ALA A C 1
ATOM 769 O O . ALA A 1 105 ? 6.707 -3.122 -1.201 1.00 97.00 105 ALA A O 1
ATOM 770 N N . LEU A 1 106 ? 5.248 -2.622 -2.819 1.00 97.00 106 LEU A N 1
ATOM 771 C CA . LEU A 1 106 ? 5.785 -1.279 -3.058 1.00 97.00 106 LEU A CA 1
ATOM 772 C C . LEU A 1 106 ? 5.534 -0.325 -1.879 1.00 97.00 106 LEU A C 1
ATOM 774 O O . LEU A 1 106 ? 6.381 0.517 -1.574 1.00 97.00 106 LEU A O 1
ATOM 778 N N . LEU A 1 107 ? 4.389 -0.434 -1.209 1.00 97.12 107 LEU A N 1
ATOM 779 C CA . LEU A 1 107 ? 4.060 0.395 -0.049 1.00 97.12 107 LEU A CA 1
ATOM 780 C C . LEU A 1 107 ? 4.844 -0.025 1.190 1.00 97.12 107 LEU A C 1
ATOM 782 O O . LEU A 1 107 ? 5.340 0.849 1.894 1.00 97.12 107 LEU A O 1
ATOM 786 N N . ASP A 1 108 ? 5.051 -1.321 1.400 1.00 96.50 108 ASP A N 1
ATOM 787 C CA . ASP A 1 108 ? 5.927 -1.848 2.447 1.00 96.50 108 ASP A CA 1
ATOM 788 C C . ASP A 1 108 ? 7.346 -1.308 2.267 1.00 96.50 108 ASP A C 1
ATOM 790 O O . ASP A 1 108 ? 7.967 -0.820 3.212 1.00 96.50 108 ASP A O 1
ATOM 794 N N . ARG A 1 109 ? 7.830 -1.269 1.020 1.00 95.00 109 ARG A N 1
ATOM 795 C CA . ARG A 1 109 ? 9.105 -0.630 0.692 1.00 95.00 109 ARG A CA 1
ATOM 796 C C . ARG A 1 109 ? 9.129 0.854 1.029 1.00 95.00 109 ARG A C 1
ATOM 798 O O . ARG A 1 109 ? 10.124 1.334 1.563 1.00 95.00 109 ARG A O 1
ATOM 805 N N . ALA A 1 110 ? 8.066 1.591 0.720 1.00 94.81 110 ALA A N 1
ATOM 806 C CA . ALA A 1 110 ? 7.970 3.010 1.051 1.00 94.81 110 ALA A CA 1
ATOM 807 C C . ALA A 1 110 ? 7.938 3.244 2.574 1.00 94.81 110 ALA A C 1
ATOM 809 O O . ALA A 1 110 ? 8.575 4.177 3.060 1.00 94.81 110 ALA A O 1
ATOM 810 N N . LEU A 1 111 ? 7.259 2.370 3.321 1.00 94.62 111 LEU A N 1
ATOM 811 C CA . LEU A 1 111 ? 7.152 2.411 4.781 1.00 94.62 111 LEU A CA 1
ATOM 812 C C . LEU A 1 111 ? 8.480 2.110 5.487 1.00 94.62 111 LEU A C 1
ATOM 814 O O . LEU A 1 111 ? 8.728 2.674 6.551 1.00 94.62 111 LEU A O 1
ATOM 818 N N . GLN A 1 112 ? 9.373 1.318 4.882 1.00 93.75 112 GLN A N 1
ATOM 819 C CA . GLN A 1 112 ? 10.735 1.114 5.402 1.00 93.75 112 GLN A CA 1
ATOM 820 C C . GLN A 1 112 ? 11.556 2.417 5.459 1.00 93.75 112 GLN A C 1
ATOM 822 O O . GLN A 1 112 ? 12.444 2.539 6.300 1.00 93.75 112 GLN A O 1
ATOM 827 N N . TYR A 1 113 ? 11.265 3.403 4.600 1.00 91.56 113 TYR A N 1
ATOM 828 C CA . TYR A 1 113 ? 11.900 4.728 4.668 1.00 91.56 113 TYR A CA 1
ATOM 829 C C . TYR A 1 113 ? 11.318 5.614 5.773 1.00 91.56 113 TYR A C 1
ATOM 831 O O . TYR A 1 113 ? 11.961 6.574 6.196 1.00 91.56 113 TYR A O 1
ATOM 839 N N . GLY A 1 114 ? 10.098 5.325 6.218 1.00 91.31 114 GLY A N 1
ATOM 840 C CA . GLY A 1 114 ? 9.438 6.049 7.289 1.00 91.31 114 GLY A CA 1
ATOM 841 C C . GLY A 1 114 ? 7.913 5.932 7.230 1.00 91.31 114 GLY A C 1
ATOM 842 O O . GLY A 1 114 ? 7.334 5.811 6.144 1.00 91.31 114 GLY A O 1
ATOM 843 N N . PRO A 1 115 ? 7.243 6.009 8.392 1.00 93.31 115 PRO A N 1
ATOM 844 C CA . PRO A 1 115 ? 5.793 5.941 8.471 1.00 93.31 115 PRO A CA 1
ATOM 845 C C . PRO A 1 115 ? 5.155 7.178 7.836 1.00 93.31 115 PRO A C 1
ATOM 847 O O . PRO A 1 115 ? 5.574 8.316 8.061 1.00 93.31 115 PRO A O 1
ATOM 850 N N . ASN A 1 116 ? 4.107 6.957 7.051 1.00 94.75 116 ASN A N 1
ATOM 851 C CA . ASN A 1 116 ? 3.390 8.010 6.353 1.00 94.75 116 ASN A CA 1
ATOM 852 C C . ASN A 1 116 ? 1.918 7.617 6.206 1.00 94.75 116 ASN A C 1
ATOM 854 O O . ASN A 1 116 ? 1.611 6.497 5.790 1.00 94.75 116 ASN A O 1
ATOM 858 N N . ALA A 1 117 ? 1.011 8.544 6.523 1.00 94.62 117 ALA A N 1
ATOM 859 C CA . ALA A 1 117 ? -0.418 8.257 6.535 1.00 94.62 117 ALA A CA 1
ATOM 860 C C . ALA A 1 117 ? -0.939 7.829 5.155 1.00 94.62 117 ALA A C 1
ATOM 862 O O . ALA A 1 117 ? -1.735 6.897 5.068 1.00 94.62 117 ALA A O 1
ATOM 863 N N . GLY A 1 118 ? -0.469 8.453 4.070 1.00 94.81 118 GLY A N 1
ATOM 864 C CA . GLY A 1 118 ? -0.845 8.065 2.714 1.00 94.81 118 GLY A CA 1
ATOM 865 C C . GLY A 1 118 ? -0.407 6.643 2.360 1.00 94.81 118 GLY A C 1
ATOM 866 O O . GLY A 1 118 ? -1.169 5.906 1.736 1.00 94.81 118 GLY A O 1
ATOM 867 N N . TYR A 1 119 ? 0.783 6.219 2.793 1.00 96.00 119 TYR A N 1
ATOM 868 C CA . TYR A 1 119 ? 1.281 4.872 2.493 1.00 96.00 119 TYR A CA 1
ATOM 869 C C . TYR A 1 119 ? 0.415 3.804 3.167 1.00 96.00 119 TYR A C 1
ATOM 871 O O . TYR A 1 119 ? -0.069 2.896 2.493 1.00 96.00 119 TYR A O 1
ATOM 879 N N . PHE A 1 120 ? 0.136 3.969 4.464 1.00 96.81 120 PHE A N 1
ATOM 880 C CA . PHE A 1 120 ? -0.764 3.079 5.199 1.00 96.81 120 PHE A CA 1
ATOM 881 C C . PHE A 1 120 ? -2.189 3.093 4.640 1.00 96.81 120 PHE A C 1
ATOM 883 O O . PHE A 1 120 ? -2.821 2.046 4.534 1.00 96.81 120 PHE A O 1
ATOM 890 N N . TYR A 1 121 ? -2.693 4.259 4.230 1.00 96.38 121 TYR A N 1
ATOM 891 C CA . TYR A 1 121 ? -4.052 4.374 3.707 1.00 96.38 121 TYR A CA 1
ATOM 892 C C . TYR A 1 121 ? -4.223 3.587 2.403 1.00 96.38 121 TYR A C 1
ATOM 894 O O . TYR A 1 121 ? -5.168 2.810 2.265 1.00 96.38 121 TYR A O 1
ATOM 902 N N . LEU A 1 122 ? -3.305 3.757 1.444 1.00 96.44 122 LEU A N 1
ATOM 903 C CA . LEU A 1 122 ? -3.375 3.027 0.177 1.00 96.44 122 LEU A CA 1
ATOM 904 C C . LEU A 1 122 ? -3.117 1.526 0.366 1.00 96.44 122 LEU A C 1
ATOM 906 O O . LEU A 1 122 ? -3.725 0.719 -0.336 1.00 96.44 122 LEU A O 1
ATOM 910 N N . ARG A 1 123 ? -2.261 1.156 1.328 1.00 97.31 123 ARG A N 1
ATOM 911 C CA . ARG A 1 123 ? -1.976 -0.241 1.675 1.00 97.31 123 ARG A CA 1
ATOM 912 C C . ARG A 1 123 ? -3.225 -0.915 2.229 1.00 97.31 123 ARG A C 1
ATOM 914 O O . ARG A 1 123 ? -3.663 -1.904 1.654 1.00 97.31 123 ARG A O 1
ATOM 921 N N . GLY A 1 124 ? -3.877 -0.291 3.213 1.00 96.94 124 GLY A N 1
ATOM 922 C CA . GLY A 1 124 ? -5.152 -0.758 3.762 1.00 96.94 124 GLY A CA 1
ATOM 923 C C . GLY A 1 124 ? -6.230 -0.903 2.694 1.00 96.94 124 GLY A C 1
ATOM 924 O O . GLY A 1 124 ? -6.895 -1.930 2.611 1.00 96.94 124 GLY A O 1
ATOM 925 N N . MET A 1 125 ? -6.349 0.067 1.781 1.00 96.62 125 MET A N 1
ATOM 926 C CA . MET A 1 125 ? -7.267 -0.068 0.648 1.00 96.62 125 MET A CA 1
ATOM 927 C C . MET A 1 125 ? -6.945 -1.262 -0.260 1.00 96.62 125 MET A C 1
ATOM 929 O O . MET A 1 125 ? -7.873 -1.847 -0.814 1.00 96.62 125 MET A O 1
ATOM 933 N N . ALA A 1 126 ? -5.669 -1.589 -0.483 1.00 97.00 126 ALA A N 1
ATOM 934 C CA . ALA A 1 126 ? -5.255 -2.737 -1.294 1.00 97.00 126 ALA A CA 1
ATOM 935 C C . ALA A 1 126 ? -5.539 -4.064 -0.579 1.00 97.00 126 ALA A C 1
ATOM 937 O O . ALA A 1 126 ? -6.065 -4.984 -1.199 1.00 97.00 126 ALA A O 1
ATOM 938 N N . GLU A 1 127 ? -5.276 -4.135 0.724 1.00 97.69 127 GLU A N 1
ATOM 939 C CA . GLU A 1 127 ? -5.554 -5.303 1.570 1.00 97.69 127 GLU A CA 1
ATOM 940 C C . GLU A 1 127 ? -7.049 -5.630 1.599 1.00 97.69 127 GLU A C 1
ATOM 942 O O . GLU A 1 127 ? -7.443 -6.774 1.373 1.00 97.69 127 GLU A O 1
ATOM 947 N N . MET A 1 128 ? -7.901 -4.608 1.735 1.00 96.31 128 MET A N 1
ATOM 948 C CA . MET A 1 128 ? -9.356 -4.769 1.663 1.00 96.31 128 MET A CA 1
ATOM 949 C C . MET A 1 128 ? -9.837 -5.324 0.317 1.00 96.31 128 MET A C 1
ATOM 951 O O . MET A 1 128 ? -10.820 -6.057 0.279 1.00 96.31 128 MET A O 1
ATOM 955 N N . GLN A 1 129 ? -9.165 -4.983 -0.787 1.00 95.69 129 GLN A N 1
ATOM 956 C CA . GLN A 1 129 ? -9.517 -5.500 -2.117 1.00 95.69 129 GLN A CA 1
ATOM 957 C C . GLN A 1 129 ? -9.101 -6.962 -2.307 1.00 95.69 129 GLN A C 1
ATOM 959 O O . GLN A 1 129 ? -9.731 -7.678 -3.081 1.00 95.69 129 GLN A O 1
ATOM 964 N N . ILE A 1 130 ? -8.052 -7.409 -1.613 1.00 95.81 130 ILE A N 1
ATOM 965 C CA . ILE A 1 130 ? -7.629 -8.818 -1.600 1.00 95.81 130 ILE A CA 1
ATOM 966 C C . ILE A 1 130 ? -8.501 -9.638 -0.635 1.00 95.81 130 ILE A C 1
ATOM 968 O O . ILE A 1 130 ? -8.705 -10.827 -0.864 1.00 95.81 130 ILE A O 1
ATOM 972 N N . GLY A 1 131 ? -9.061 -8.997 0.396 1.00 94.94 131 GLY A N 1
ATOM 973 C CA . GLY A 1 131 ? -9.887 -9.628 1.430 1.00 94.94 131 GLY A CA 1
ATOM 974 C C . GLY A 1 131 ? -9.169 -9.827 2.769 1.00 94.94 131 GLY A C 1
ATOM 975 O O . GLY A 1 131 ? -9.726 -10.453 3.666 1.00 94.94 131 GLY A O 1
ATOM 976 N N . GLU A 1 132 ? -7.967 -9.271 2.927 1.00 95.44 132 GLU A N 1
ATOM 977 C CA . GLU A 1 132 ? -7.164 -9.354 4.152 1.00 95.44 132 GLU A CA 1
ATOM 978 C C . GLU A 1 132 ? -7.607 -8.281 5.159 1.00 95.44 132 GLU A C 1
ATOM 980 O O . GLU A 1 132 ? -6.968 -7.241 5.337 1.00 95.44 132 GLU A O 1
ATOM 985 N N . CYS A 1 133 ? -8.760 -8.506 5.794 1.00 93.25 133 CYS A N 1
ATOM 986 C CA . CYS A 1 133 ? -9.386 -7.536 6.698 1.00 93.25 133 CYS A CA 1
ATOM 987 C C . CYS A 1 133 ? -8.550 -7.234 7.952 1.00 93.25 133 CYS A C 1
ATOM 989 O O . CYS A 1 133 ? -8.543 -6.089 8.406 1.00 93.25 133 CYS A O 1
ATOM 991 N N . ASP A 1 134 ? -7.844 -8.228 8.497 1.00 95.00 134 ASP A N 1
ATOM 992 C CA . ASP A 1 134 ? -7.024 -8.053 9.703 1.00 95.00 134 ASP A CA 1
ATOM 993 C C . ASP A 1 134 ? -5.836 -7.120 9.422 1.00 95.00 134 ASP A C 1
ATOM 995 O O . ASP A 1 134 ? -5.642 -6.125 10.123 1.00 95.00 134 ASP A O 1
ATOM 999 N N . ALA A 1 135 ? -5.123 -7.361 8.316 1.00 95.81 135 ALA A N 1
ATOM 1000 C CA . ALA A 1 135 ? -4.025 -6.509 7.860 1.00 95.81 135 ALA A CA 1
ATOM 1001 C C . ALA A 1 135 ? -4.500 -5.082 7.527 1.00 95.81 135 ALA A C 1
ATOM 1003 O O . ALA A 1 135 ? -3.849 -4.102 7.897 1.00 95.81 135 ALA A O 1
ATOM 1004 N N . ALA A 1 136 ? -5.688 -4.941 6.923 1.00 96.31 136 ALA A N 1
ATOM 1005 C CA . ALA A 1 136 ? -6.292 -3.631 6.684 1.00 96.31 136 ALA A CA 1
ATOM 1006 C C . ALA A 1 136 ? -6.584 -2.867 7.989 1.00 96.31 136 ALA A C 1
ATOM 1008 O O . ALA A 1 136 ? -6.454 -1.639 8.031 1.00 96.31 136 ALA A O 1
ATOM 1009 N N . GLY A 1 137 ? -6.944 -3.577 9.063 1.00 96.31 137 GLY A N 1
ATOM 1010 C CA . GLY A 1 137 ? -7.106 -3.009 10.401 1.00 96.31 137 GLY A CA 1
ATOM 1011 C C . GLY A 1 137 ? -5.794 -2.466 10.972 1.00 96.31 137 GLY A C 1
ATOM 1012 O O . GLY A 1 137 ? -5.770 -1.352 11.500 1.00 96.31 137 GLY A O 1
ATOM 1013 N N . GLU A 1 138 ? -4.691 -3.197 10.806 1.00 96.19 138 GLU A N 1
ATOM 1014 C CA . GLU A 1 138 ? -3.348 -2.730 11.180 1.00 96.19 138 GLU A CA 1
ATOM 1015 C C . GLU A 1 138 ? -2.936 -1.500 10.363 1.00 96.19 138 GLU A C 1
ATOM 1017 O O . GLU A 1 138 ? -2.476 -0.498 10.916 1.00 96.19 138 GLU A O 1
ATOM 1022 N N . SER A 1 139 ? -3.182 -1.521 9.051 1.00 96.94 139 SER A N 1
ATOM 1023 C CA . SER A 1 139 ? -2.971 -0.364 8.182 1.00 96.94 139 SER A CA 1
ATOM 1024 C C . SER A 1 139 ? -3.788 0.846 8.652 1.00 96.94 139 SER A C 1
ATOM 1026 O O . SER A 1 139 ? -3.262 1.958 8.702 1.00 96.94 139 SER A O 1
ATOM 1028 N N . ALA A 1 140 ? -5.047 0.664 9.062 1.00 96.62 140 ALA A N 1
ATOM 1029 C CA . ALA A 1 140 ? -5.882 1.745 9.590 1.00 96.62 140 ALA A CA 1
ATOM 1030 C C . ALA A 1 140 ? -5.318 2.339 10.894 1.00 96.62 140 ALA A C 1
ATOM 1032 O O . ALA A 1 140 ? -5.245 3.565 11.028 1.00 96.62 140 ALA A O 1
ATOM 1033 N N . GLN A 1 141 ? -4.829 1.494 11.808 1.00 96.50 141 GLN A N 1
ATOM 1034 C CA . GLN A 1 141 ? -4.110 1.944 13.006 1.00 96.50 141 GLN A CA 1
ATOM 1035 C C . GLN A 1 141 ? -2.843 2.732 12.640 1.00 96.50 141 GLN A C 1
ATOM 1037 O O . GLN A 1 141 ? -2.589 3.795 13.212 1.00 96.50 141 GLN A O 1
ATOM 1042 N N . GLY A 1 142 ? -2.088 2.268 11.638 1.00 96.06 142 GLY A N 1
ATOM 1043 C CA . GLY A 1 142 ? -0.912 2.959 11.105 1.00 96.06 142 GLY A CA 1
ATOM 1044 C C . GLY A 1 142 ? -1.238 4.347 10.543 1.00 96.06 142 GLY A C 1
ATOM 1045 O O . GLY A 1 142 ? -0.487 5.304 10.771 1.00 96.06 142 GLY A O 1
ATOM 1046 N N . VAL A 1 143 ? -2.393 4.503 9.882 1.00 95.94 143 VAL A N 1
ATOM 1047 C CA . VAL A 1 143 ? -2.905 5.821 9.471 1.00 95.94 143 VAL A CA 1
ATOM 1048 C C . VAL A 1 143 ? -3.176 6.690 10.696 1.00 95.94 143 VAL A C 1
ATOM 1050 O O . VAL A 1 143 ? -2.636 7.793 10.778 1.00 95.94 143 VAL A O 1
ATOM 1053 N N . ALA A 1 144 ? -3.963 6.212 11.664 1.00 94.94 144 ALA A N 1
ATOM 1054 C CA . ALA A 1 144 ? -4.317 6.983 12.857 1.00 94.94 144 ALA A CA 1
ATOM 1055 C C . ALA A 1 144 ? -3.074 7.436 13.645 1.00 94.94 144 ALA A C 1
ATOM 1057 O O . ALA A 1 144 ? -2.976 8.595 14.056 1.00 94.94 144 ALA A O 1
ATOM 1058 N N . GLN A 1 145 ? -2.084 6.555 13.799 1.00 94.88 145 GLN A N 1
ATOM 1059 C CA . GLN A 1 145 ? -0.815 6.878 14.446 1.00 94.88 145 GLN A CA 1
ATOM 1060 C C . GLN A 1 145 ? -0.011 7.913 13.650 1.00 94.88 145 GLN A C 1
ATOM 1062 O O . GLN A 1 145 ? 0.503 8.870 14.231 1.00 94.88 145 GLN A O 1
ATOM 1067 N N . SER A 1 146 ? 0.059 7.771 12.323 1.00 94.62 146 SER A N 1
ATOM 1068 C CA . SER A 1 146 ? 0.749 8.730 11.453 1.00 94.62 146 SER A CA 1
ATOM 1069 C C . SER A 1 146 ? 0.103 10.116 11.504 1.00 94.62 146 SER A C 1
ATOM 1071 O O . SER A 1 146 ? 0.816 11.117 11.541 1.00 94.62 146 SER A O 1
ATOM 1073 N N . LEU A 1 147 ? -1.231 10.191 11.577 1.00 92.94 147 LEU A N 1
ATOM 1074 C CA . LEU A 1 147 ? -1.962 11.449 11.753 1.00 92.94 147 LEU A CA 1
ATOM 1075 C C . LEU A 1 147 ? -1.641 12.106 13.103 1.00 92.94 147 LEU A C 1
ATOM 1077 O O . LEU A 1 147 ? -1.351 13.300 13.140 1.00 92.94 147 LEU A O 1
ATOM 1081 N N . ARG A 1 148 ? -1.617 11.332 14.198 1.00 92.25 148 ARG A N 1
ATOM 1082 C CA . ARG A 1 148 ? -1.220 11.827 15.533 1.00 92.25 148 ARG A CA 1
ATOM 1083 C C .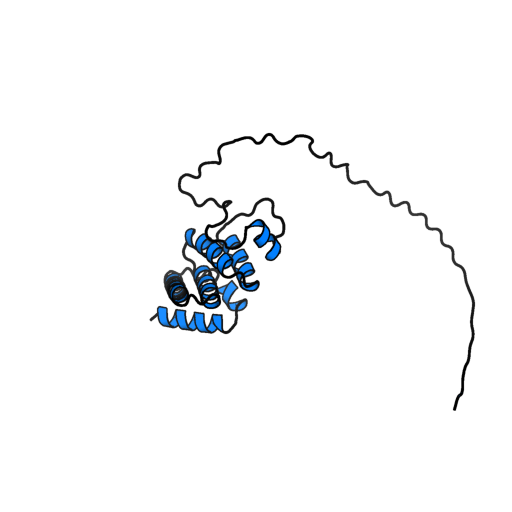 ARG A 1 148 ? 0.226 12.335 15.557 1.00 92.25 148 ARG A C 1
ATOM 1085 O O . ARG A 1 148 ? 0.514 13.309 16.244 1.00 92.25 148 ARG A O 1
ATOM 1092 N N . ALA A 1 149 ? 1.116 11.706 14.792 1.00 92.31 149 ALA A N 1
ATOM 1093 C CA . ALA A 1 149 ? 2.514 12.111 14.650 1.00 92.31 149 ALA A CA 1
ATOM 1094 C C . ALA A 1 149 ? 2.733 13.299 13.686 1.00 92.31 149 ALA A C 1
ATOM 1096 O O . ALA A 1 149 ? 3.864 13.751 13.533 1.00 92.31 149 ALA A O 1
ATOM 1097 N N . GLY A 1 150 ? 1.688 13.800 13.014 1.00 92.06 150 GLY A N 1
ATOM 1098 C CA . GLY A 1 150 ? 1.796 14.878 12.022 1.00 92.06 150 GLY A CA 1
ATOM 1099 C C . GLY A 1 150 ? 2.300 14.436 10.639 1.00 92.06 150 GLY A C 1
ATOM 1100 O O . GLY A 1 150 ? 2.487 15.270 9.755 1.00 92.06 150 GLY A O 1
ATOM 1101 N N . ASN A 1 151 ? 2.463 13.131 10.401 1.00 91.06 151 ASN A N 1
ATOM 1102 C CA . ASN A 1 151 ? 2.931 12.553 9.137 1.00 91.06 151 ASN A CA 1
ATOM 1103 C C . ASN A 1 151 ? 1.780 12.377 8.132 1.00 91.06 151 ASN A C 1
ATOM 1105 O O . ASN A 1 151 ? 1.489 11.273 7.669 1.00 91.06 151 ASN A O 1
ATOM 1109 N N . ILE A 1 152 ? 1.123 13.483 7.782 1.00 89.00 152 ILE A N 1
ATOM 1110 C CA . ILE A 1 152 ? -0.089 13.517 6.942 1.00 89.00 152 ILE A CA 1
ATOM 1111 C C . ILE A 1 152 ? 0.166 13.349 5.433 1.00 89.00 152 ILE A C 1
ATOM 1113 O O . ILE A 1 152 ? -0.774 13.386 4.641 1.00 89.00 152 ILE A O 1
ATOM 1117 N N . GLY A 1 153 ? 1.428 13.228 5.009 1.00 88.00 153 GLY A N 1
ATOM 1118 C CA . GLY A 1 153 ? 1.793 13.258 3.590 1.00 88.00 153 GLY A CA 1
ATOM 1119 C C . GLY A 1 153 ? 1.092 12.174 2.761 1.00 88.00 153 GLY A C 1
ATOM 1120 O O . GLY A 1 153 ? 0.755 11.115 3.276 1.00 88.00 153 GLY A O 1
ATOM 1121 N N . GLY A 1 154 ? 0.870 12.438 1.472 1.00 83.81 154 GLY A N 1
ATOM 1122 C CA . GLY A 1 154 ? 0.330 11.470 0.509 1.00 83.81 154 GLY A CA 1
ATOM 1123 C C . GLY A 1 154 ? -1.176 11.203 0.617 1.00 83.81 154 GLY A C 1
ATOM 1124 O O . GLY A 1 154 ? -1.763 10.689 -0.336 1.00 83.81 154 GLY A O 1
ATOM 1125 N N . LEU A 1 155 ? -1.811 11.566 1.735 1.00 86.00 155 LEU A N 1
ATOM 1126 C CA . LEU A 1 155 ? -3.241 11.363 1.969 1.00 86.00 155 LEU A CA 1
ATOM 1127 C C . LEU A 1 155 ? -4.107 12.261 1.066 1.00 86.00 155 LEU A C 1
ATOM 1129 O O . LEU A 1 155 ? -5.139 11.822 0.561 1.00 86.00 155 LEU A O 1
ATOM 1133 N N . ASP A 1 156 ? -3.627 13.476 0.789 1.00 84.69 156 ASP A N 1
ATOM 1134 C CA . ASP A 1 156 ? -4.177 14.433 -0.179 1.00 84.69 156 ASP A CA 1
ATOM 1135 C C . ASP A 1 156 ? -4.314 13.812 -1.577 1.00 84.69 156 ASP A C 1
ATOM 1137 O O . ASP A 1 156 ? -5.381 13.828 -2.189 1.00 84.69 156 ASP A O 1
ATOM 1141 N N . ARG A 1 157 ? -3.247 13.158 -2.049 1.00 80.94 157 ARG A N 1
ATOM 1142 C CA . ARG A 1 157 ? -3.208 12.529 -3.374 1.00 80.94 157 ARG A CA 1
ATOM 1143 C C . ARG A 1 157 ? -4.135 11.328 -3.488 1.00 80.94 157 ARG A C 1
ATOM 1145 O O . ARG A 1 157 ? -4.570 11.012 -4.592 1.00 80.94 157 ARG A O 1
ATOM 1152 N N . ILE A 1 158 ? -4.394 10.627 -2.387 1.00 82.81 158 ILE A N 1
ATOM 1153 C CA . ILE A 1 158 ? -5.247 9.436 -2.383 1.00 82.81 158 ILE A CA 1
ATOM 1154 C C . ILE A 1 158 ? -6.718 9.813 -2.279 1.00 82.81 158 ILE A C 1
ATOM 1156 O O . ILE A 1 158 ? -7.521 9.276 -3.042 1.00 82.81 158 ILE A O 1
ATOM 1160 N N . GLY A 1 159 ? -7.063 10.730 -1.371 1.00 72.44 159 GLY A N 1
ATOM 1161 C CA . GLY A 1 159 ? -8.451 11.081 -1.073 1.00 72.44 159 GLY A CA 1
ATOM 1162 C C . GLY A 1 159 ? -9.230 11.546 -2.304 1.00 72.44 159 GLY A C 1
ATOM 1163 O O . GLY A 1 159 ? -10.375 11.144 -2.494 1.00 72.44 159 GLY A O 1
ATOM 1164 N N . GLU A 1 160 ? -8.589 12.319 -3.184 1.00 71.62 160 GLU A N 1
ATOM 1165 C CA . GLU A 1 160 ? -9.205 12.792 -4.430 1.00 71.62 160 GLU A CA 1
ATOM 1166 C C . GLU A 1 160 ? -9.261 11.712 -5.521 1.00 71.62 160 GLU A C 1
ATOM 1168 O O . GLU A 1 160 ? -10.197 11.671 -6.319 1.00 71.62 160 GLU A O 1
ATOM 1173 N N . ARG A 1 161 ? -8.262 10.823 -5.572 1.00 78.38 161 ARG A N 1
ATOM 1174 C CA . ARG A 1 161 ? -8.107 9.836 -6.657 1.00 78.38 161 ARG A CA 1
ATOM 1175 C C . ARG A 1 161 ? -8.908 8.561 -6.439 1.00 78.38 161 ARG A C 1
ATOM 1177 O O . ARG A 1 161 ? -9.258 7.892 -7.408 1.00 78.38 161 ARG A O 1
ATOM 1184 N N . PHE A 1 162 ? -9.166 8.211 -5.186 1.00 81.62 162 PHE A N 1
ATOM 1185 C CA . PHE A 1 162 ? -9.781 6.950 -4.802 1.00 81.62 162 PHE A CA 1
ATOM 1186 C C . PHE A 1 162 ? -11.003 7.211 -3.925 1.00 81.62 162 PHE A C 1
ATOM 1188 O O . PHE A 1 162 ? -11.011 6.926 -2.731 1.00 81.62 162 PHE A O 1
ATOM 1195 N N . ASN A 1 163 ? -12.057 7.756 -4.531 1.00 82.56 163 ASN A N 1
ATOM 1196 C CA . ASN A 1 163 ? -13.335 7.968 -3.860 1.00 82.56 163 ASN A CA 1
ATOM 1197 C C . ASN A 1 163 ? -14.327 6.868 -4.268 1.00 82.56 163 ASN A C 1
ATOM 1199 O O . ASN A 1 163 ? -15.062 6.997 -5.242 1.00 82.56 163 ASN A O 1
ATOM 1203 N N . GLY A 1 164 ? -14.290 5.745 -3.551 1.00 89.25 164 GLY A N 1
ATOM 1204 C CA . GLY A 1 164 ? -15.149 4.583 -3.792 1.00 89.25 164 GLY A CA 1
ATOM 1205 C C . GLY A 1 164 ? -15.617 3.923 -2.491 1.00 89.25 164 GLY A C 1
ATOM 1206 O O . GLY A 1 164 ? -15.238 4.376 -1.408 1.00 89.25 164 GLY A O 1
ATOM 1207 N N . PRO A 1 165 ? -16.404 2.833 -2.565 1.00 92.62 165 PRO A N 1
ATOM 1208 C CA . PRO A 1 165 ? -16.949 2.162 -1.380 1.00 92.62 165 PRO A CA 1
ATOM 1209 C C . PRO A 1 165 ? -15.851 1.688 -0.418 1.00 92.62 165 PRO A C 1
ATOM 1211 O O . PRO A 1 165 ? -15.962 1.898 0.786 1.00 92.62 165 PRO A O 1
ATOM 1214 N N . VAL A 1 166 ? -14.742 1.159 -0.945 1.00 92.94 166 VAL A N 1
ATOM 1215 C CA . VAL A 1 166 ? -13.589 0.737 -0.128 1.00 92.94 166 VAL A CA 1
ATOM 1216 C C . VAL A 1 166 ? -12.945 1.913 0.606 1.00 92.94 166 VAL A C 1
ATOM 1218 O O . VAL A 1 166 ? -12.547 1.776 1.754 1.00 92.94 166 VAL A O 1
ATOM 1221 N N . ALA A 1 167 ? -12.912 3.106 0.009 1.00 92.00 167 ALA A N 1
ATOM 1222 C CA . ALA A 1 167 ? -12.389 4.293 0.685 1.00 92.00 167 ALA A CA 1
ATOM 1223 C C . ALA A 1 167 ? -13.308 4.791 1.815 1.00 92.00 167 ALA A C 1
ATOM 1225 O O . ALA A 1 167 ? -12.836 5.407 2.767 1.00 92.00 167 ALA A O 1
ATOM 1226 N N . ILE A 1 168 ? -14.620 4.557 1.717 1.00 93.31 168 ILE A N 1
ATOM 1227 C CA . ILE A 1 168 ? -15.566 4.848 2.806 1.00 93.31 168 ILE A CA 1
ATOM 1228 C C . ILE A 1 168 ? -15.347 3.856 3.950 1.00 93.31 168 ILE A C 1
ATOM 1230 O O . ILE A 1 168 ? -15.237 4.267 5.102 1.00 93.31 168 ILE A O 1
ATOM 1234 N N . GLN A 1 169 ? -15.226 2.566 3.633 1.00 94.00 169 GLN A N 1
ATOM 1235 C CA . GLN A 1 169 ? -14.947 1.533 4.630 1.00 94.00 169 GLN A CA 1
ATOM 1236 C C . GLN A 1 169 ? -13.597 1.767 5.322 1.00 94.00 169 GLN A C 1
ATOM 1238 O O . GLN A 1 169 ? -13.524 1.696 6.544 1.00 94.00 169 GLN A O 1
ATOM 1243 N N . MET A 1 170 ? -12.558 2.136 4.568 1.00 94.88 170 MET A N 1
ATOM 1244 C CA . MET A 1 170 ? -11.249 2.471 5.129 1.00 94.88 170 MET A CA 1
ATOM 1245 C C . MET A 1 170 ? -11.331 3.669 6.084 1.00 94.88 170 MET A C 1
ATOM 1247 O O . MET A 1 170 ? -10.768 3.629 7.172 1.00 94.88 170 MET A O 1
ATOM 1251 N N . ARG A 1 171 ? -12.086 4.720 5.733 1.00 93.62 171 ARG A N 1
ATOM 1252 C CA . ARG A 1 171 ? -12.334 5.853 6.642 1.00 93.62 171 ARG A CA 1
ATOM 1253 C C . ARG A 1 171 ? -13.026 5.420 7.933 1.00 93.62 171 ARG A C 1
ATOM 1255 O O . ARG A 1 171 ? -12.579 5.812 9.006 1.00 93.62 171 ARG A O 1
ATOM 1262 N N . ALA A 1 172 ? -14.046 4.569 7.841 1.00 94.25 172 ALA A N 1
ATOM 1263 C CA . ALA A 1 172 ? -14.718 4.027 9.019 1.00 94.25 172 ALA A CA 1
ATOM 1264 C C . ALA A 1 172 ? -13.765 3.193 9.899 1.00 94.25 172 ALA A C 1
ATOM 1266 O O . ALA A 1 172 ? -13.783 3.330 11.120 1.00 94.25 172 ALA A O 1
ATOM 1267 N N . LEU A 1 173 ? -12.890 2.376 9.299 1.00 94.38 173 LEU A N 1
ATOM 1268 C CA . LEU A 1 173 ? -11.862 1.627 10.033 1.00 94.38 173 LEU A CA 1
ATOM 1269 C C . LEU A 1 173 ? -10.880 2.557 10.752 1.00 94.38 173 LEU A C 1
ATOM 1271 O O . LEU A 1 173 ? -10.560 2.330 11.918 1.00 94.38 173 LEU A O 1
ATOM 1275 N N . ILE A 1 174 ? -10.447 3.634 10.095 1.00 94.69 174 ILE A N 1
ATOM 1276 C CA . ILE A 1 174 ? -9.560 4.632 10.703 1.00 94.69 174 ILE A CA 1
ATOM 1277 C C . ILE A 1 174 ? -10.244 5.293 11.905 1.00 94.69 174 ILE A C 1
ATOM 1279 O O . ILE A 1 174 ? -9.641 5.379 12.972 1.00 94.69 174 ILE A O 1
ATOM 1283 N N . GLU A 1 175 ? -11.508 5.697 11.776 1.00 94.00 175 GLU A N 1
ATOM 1284 C CA . GLU A 1 175 ? -12.286 6.275 12.881 1.00 94.00 175 GLU A CA 1
ATOM 1285 C C . GLU A 1 175 ? -12.444 5.312 14.064 1.00 94.00 175 GLU A C 1
ATOM 1287 O O . GLU A 1 175 ? -12.392 5.742 15.217 1.00 94.00 175 GLU A O 1
ATOM 1292 N N . LEU A 1 176 ? -12.609 4.013 13.799 1.00 93.06 176 LEU A N 1
ATOM 1293 C CA . LEU A 1 176 ? -12.656 2.985 14.841 1.00 93.06 176 LEU A CA 1
ATOM 1294 C C . LEU A 1 176 ? -11.302 2.815 15.533 1.00 93.06 176 LEU A C 1
ATOM 1296 O O . LEU A 1 176 ? -11.260 2.723 16.754 1.00 93.06 176 LEU A O 1
ATOM 1300 N N . SER A 1 177 ? -10.207 2.824 14.771 1.00 90.06 177 SER A N 1
ATOM 1301 C CA . SER A 1 177 ? -8.842 2.691 15.298 1.00 90.06 177 SER A CA 1
ATOM 1302 C C . SER A 1 177 ? -8.342 3.923 16.066 1.00 90.06 177 SER A C 1
ATOM 1304 O O . SER A 1 177 ? -7.366 3.847 16.810 1.00 90.06 177 SER A O 1
ATOM 1306 N N . ALA A 1 178 ? -8.984 5.076 15.861 1.00 84.88 178 ALA A N 1
ATOM 1307 C CA . ALA A 1 178 ? -8.604 6.340 16.479 1.00 84.88 178 ALA A CA 1
ATOM 1308 C C . ALA A 1 178 ? -9.235 6.567 17.864 1.00 84.88 178 ALA A C 1
ATOM 1310 O O . ALA A 1 178 ? -8.797 7.494 18.555 1.00 84.88 178 ALA A O 1
ATOM 1311 N N . LYS A 1 179 ? -10.237 5.764 18.241 1.00 78.88 179 LYS A N 1
ATOM 1312 C CA . LYS A 1 179 ? -10.867 5.767 19.571 1.00 78.88 179 LYS A CA 1
ATOM 1313 C C . LYS A 1 179 ? -9.973 5.086 20.600 1.00 78.88 179 LYS A C 1
ATOM 1315 O O . LYS A 1 179 ? -9.948 5.598 21.737 1.00 78.88 179 LYS A O 1
#

Organism: NCBI:txid2527980

Radius of gyration: 28.79 Å; chains: 1; bounding box: 77×33×88 Å

pLDDT: mean 79.62, std 19.95, range [38.84, 97.81]

InterPro domains:
  IPR011990 Tetratricopeptide-like helical domain superfamily [G3DSA:1.25.40.10] (78-149)
  IPR011990 Tetratricopeptide-like helical domain superfamily [SSF48452] (82-140)